Protein AF-A0A127SSW9-F1 (afdb_monomer_lite)

Radius of gyration: 12.55 Å; chains: 1; bounding box: 29×24×32 Å

Foldseek 3Di:
DDLDDPDLDDDAFCRNDPDDPPPCVSVVRRVVLVVQLVCLQPVCPPVPDNSVSRVVSVVVVD

Secondary structure (DSSP, 8-state):
--S--SS-----GGGT----S-TTHHHHHHHHHHHHHHHHHHSSS--S-HHHHHHHHHHHT-

Sequence (62 aa):
WKSKRPLPITMIGDAAHLMPPFAGQGVNSGLMDALILSDNLTNGKFNSSIEEAIENYEQQMF

pLDDT: mean 84.13, std 10.28, range [59.31, 95.56]

Structure (mmCIF, N/CA/C/O backbone):
data_AF-A0A127SSW9-F1
#
_entry.id   AF-A0A127SSW9-F1
#
loop_
_atom_site.group_PDB
_atom_site.id
_atom_site.type_symbol
_atom_site.label_atom_id
_atom_site.label_alt_id
_atom_site.label_comp_id
_atom_site.label_asym_id
_atom_site.label_entity_id
_atom_site.label_seq_id
_atom_site.pdbx_PDB_ins_code
_atom_site.Cartn_x
_atom_site.Cartn_y
_atom_site.Cartn_z
_atom_site.occupancy
_atom_site.B_iso_or_equiv
_atom_site.auth_seq_id
_atom_site.auth_comp_id
_atom_site.auth_asym_id
_atom_site.auth_atom_id
_atom_site.pdbx_PDB_model_num
ATOM 1 N N . TRP A 1 1 ? 4.199 13.550 4.132 1.00 60.56 1 TRP A N 1
ATOM 2 C CA . TRP A 1 1 ? 2.850 12.963 4.222 1.00 60.56 1 TRP A CA 1
ATOM 3 C C . TRP A 1 1 ? 2.013 13.787 5.199 1.00 60.56 1 TRP A C 1
ATOM 5 O O . TRP A 1 1 ? 2.560 14.222 6.203 1.00 60.56 1 TRP A O 1
ATOM 15 N N . LYS A 1 2 ? 0.750 14.125 4.888 1.00 59.31 2 LYS A N 1
ATOM 16 C CA . LYS A 1 2 ? -0.114 14.929 5.785 1.00 59.31 2 LYS A CA 1
ATOM 17 C C . LYS A 1 2 ? -1.018 13.999 6.598 1.00 59.31 2 LYS A C 1
ATOM 19 O O . LYS A 1 2 ? -1.807 13.272 6.008 1.00 59.31 2 LYS A O 1
ATOM 24 N N . SER A 1 3 ? -0.963 14.090 7.925 1.00 62.16 3 SER A N 1
ATOM 25 C CA . SER A 1 3 ? -1.713 13.221 8.852 1.00 62.16 3 SER A CA 1
ATOM 26 C C . SER A 1 3 ? -3.235 13.432 8.805 1.00 62.16 3 SER A C 1
ATOM 28 O O . SER A 1 3 ? -4.005 12.531 9.099 1.00 62.16 3 SER A O 1
ATOM 30 N N . LYS A 1 4 ? -3.708 14.616 8.388 1.00 66.12 4 LYS A N 1
ATOM 31 C CA . LYS A 1 4 ? -5.144 14.903 8.214 1.00 66.12 4 LYS A CA 1
ATOM 32 C C . LYS A 1 4 ? -5.536 14.799 6.745 1.00 66.12 4 LYS A C 1
ATOM 34 O O . LYS A 1 4 ? -5.397 15.766 5.993 1.00 66.12 4 LYS A O 1
ATOM 39 N N . ARG A 1 5 ? -6.014 13.619 6.351 1.00 71.31 5 ARG A N 1
ATOM 40 C CA . ARG A 1 5 ? -6.505 13.330 4.998 1.00 71.31 5 ARG A CA 1
ATOM 41 C C . ARG A 1 5 ? -8.034 13.419 4.974 1.00 71.31 5 ARG A C 1
ATOM 43 O O . ARG A 1 5 ? -8.666 12.947 5.914 1.00 71.31 5 ARG A O 1
ATOM 50 N N . PRO A 1 6 ? -8.644 13.965 3.910 1.00 72.12 6 PRO A N 1
ATOM 51 C CA . PRO A 1 6 ? -10.095 13.919 3.737 1.00 72.12 6 PRO A CA 1
ATOM 52 C C . PRO A 1 6 ? -10.609 12.512 3.384 1.00 72.12 6 PRO A C 1
ATOM 54 O O . PRO A 1 6 ? -11.778 12.227 3.615 1.00 72.12 6 PRO A O 1
ATOM 57 N N . LEU A 1 7 ? -9.752 11.641 2.834 1.00 72.31 7 LEU A N 1
ATOM 58 C CA . LEU A 1 7 ? -10.057 10.248 2.493 1.00 72.31 7 LEU A CA 1
ATOM 59 C C . LEU A 1 7 ? -8.906 9.330 2.950 1.00 72.31 7 LEU A C 1
ATOM 61 O O . LEU A 1 7 ? -7.745 9.745 2.847 1.00 72.31 7 LEU A O 1
ATOM 65 N N . PRO A 1 8 ? -9.188 8.098 3.414 1.00 77.00 8 PRO A N 1
ATOM 66 C CA . PRO A 1 8 ? -8.182 7.150 3.900 1.00 77.00 8 PRO A CA 1
ATOM 67 C C . PRO A 1 8 ? -7.480 6.445 2.729 1.00 77.00 8 PRO A C 1
ATOM 69 O O . PRO A 1 8 ? -7.619 5.245 2.516 1.00 77.00 8 PRO A O 1
ATOM 72 N N . ILE A 1 9 ? -6.761 7.213 1.914 1.00 84.75 9 ILE A N 1
ATOM 73 C CA . ILE A 1 9 ? -6.018 6.704 0.756 1.00 84.75 9 ILE A CA 1
ATOM 74 C C . ILE A 1 9 ? -4.530 6.718 1.097 1.00 84.75 9 ILE A C 1
ATOM 76 O O . ILE A 1 9 ? -4.047 7.699 1.668 1.00 84.75 9 ILE A O 1
ATOM 80 N N . THR A 1 10 ? -3.820 5.652 0.727 1.00 89.50 10 THR A N 1
ATOM 81 C CA . THR A 1 10 ? -2.353 5.576 0.693 1.00 89.50 10 THR A CA 1
ATOM 82 C C . THR A 1 10 ? -1.888 5.020 -0.652 1.00 89.50 10 THR A C 1
ATOM 84 O O . THR A 1 10 ? -2.657 4.354 -1.345 1.00 89.50 10 THR A O 1
ATOM 87 N N . MET A 1 11 ? -0.665 5.357 -1.055 1.00 90.25 11 MET A N 1
ATOM 88 C CA . MET A 1 11 ? -0.077 4.959 -2.338 1.00 90.25 11 MET A CA 1
ATOM 89 C C . MET A 1 11 ? 1.180 4.129 -2.089 1.00 90.25 11 MET A C 1
ATOM 91 O O . MET A 1 11 ? 1.888 4.349 -1.106 1.00 90.25 11 MET A O 1
ATOM 95 N N . ILE A 1 12 ? 1.457 3.203 -3.005 1.00 92.69 12 ILE A N 1
ATOM 96 C CA . ILE A 1 12 ? 2.632 2.325 -2.989 1.00 92.69 12 ILE A CA 1
ATOM 97 C C . IL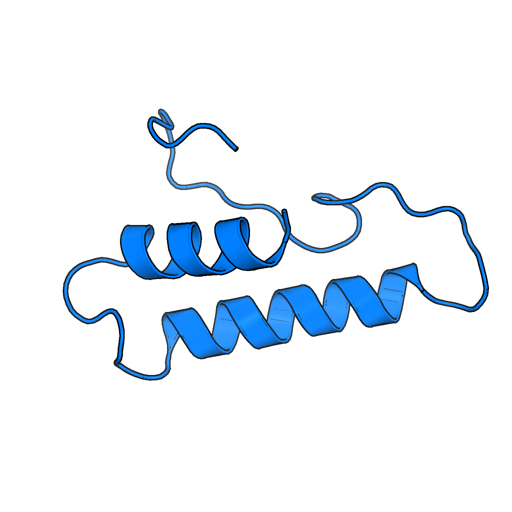E A 1 12 ? 3.264 2.265 -4.388 1.00 92.69 12 ILE A C 1
ATOM 99 O O . ILE A 1 12 ? 2.597 2.566 -5.384 1.00 92.69 12 ILE A O 1
ATOM 103 N N . GLY A 1 13 ? 4.525 1.847 -4.476 1.00 89.00 13 GLY A N 1
ATOM 104 C CA . GLY A 1 13 ? 5.257 1.669 -5.729 1.00 89.0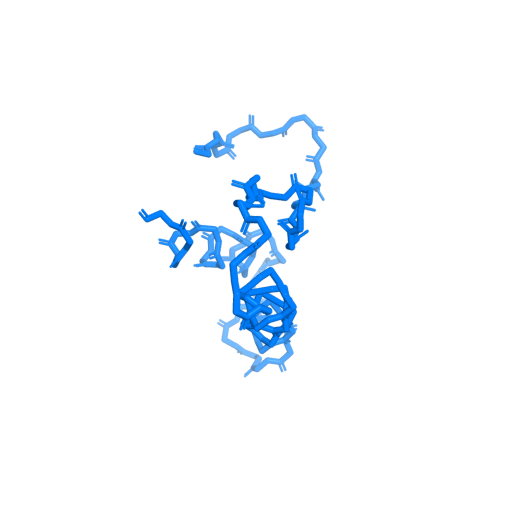0 13 GLY A CA 1
ATOM 105 C C . GLY A 1 13 ? 5.443 2.976 -6.500 1.00 89.00 13 GLY A C 1
ATOM 106 O O . GLY A 1 13 ? 5.604 4.042 -5.907 1.00 89.00 13 GLY A O 1
ATOM 107 N N . ASP A 1 14 ? 5.372 2.910 -7.830 1.00 86.38 14 ASP A N 1
ATOM 10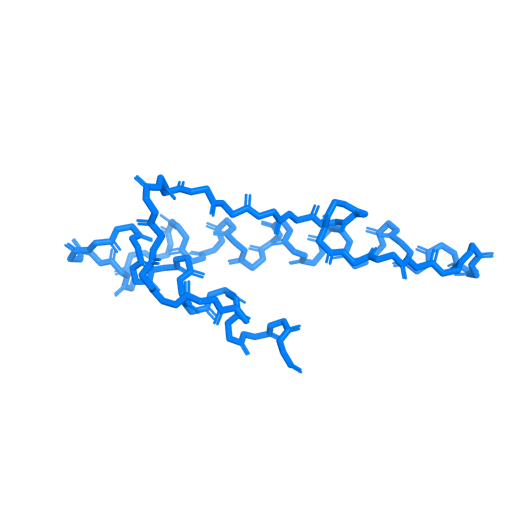8 C CA . ASP A 1 14 ? 5.574 4.071 -8.713 1.00 86.38 14 ASP A CA 1
ATOM 109 C C . ASP A 1 14 ? 4.572 5.215 -8.461 1.00 86.38 14 ASP A C 1
ATOM 111 O O . ASP A 1 14 ? 4.870 6.377 -8.736 1.00 86.38 14 ASP A O 1
ATOM 115 N N . ALA A 1 15 ? 3.390 4.912 -7.905 1.00 86.06 15 ALA A N 1
ATOM 116 C CA . ALA A 1 15 ? 2.415 5.929 -7.505 1.00 86.06 15 ALA A CA 1
ATOM 117 C C . ALA A 1 15 ? 2.862 6.724 -6.263 1.00 86.06 15 ALA A C 1
ATOM 119 O O . ALA A 1 15 ? 2.434 7.863 -6.076 1.00 86.06 15 ALA A O 1
ATOM 120 N N . ALA A 1 16 ? 3.707 6.132 -5.415 1.00 84.19 16 ALA A N 1
ATOM 121 C CA . ALA A 1 16 ? 4.269 6.769 -4.228 1.00 84.19 16 ALA A CA 1
ATOM 122 C C . ALA A 1 16 ? 5.641 7.403 -4.493 1.00 84.19 16 ALA A C 1
ATOM 124 O O . ALA A 1 16 ? 5.940 8.468 -3.951 1.00 84.19 16 ALA A O 1
ATOM 125 N N . HIS A 1 17 ? 6.457 6.778 -5.344 1.00 79.00 17 HIS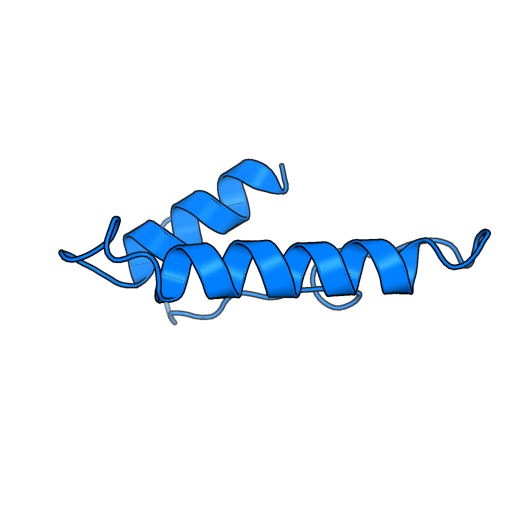 A N 1
ATOM 126 C CA . HIS A 1 17 ? 7.851 7.153 -5.556 1.00 79.00 17 HIS A CA 1
ATOM 127 C C . HIS A 1 17 ? 8.196 7.123 -7.049 1.00 79.00 17 HIS A C 1
ATOM 129 O O . HIS A 1 17 ? 8.208 6.066 -7.675 1.00 79.00 17 HIS A O 1
ATOM 135 N N . LEU A 1 18 ? 8.539 8.276 -7.631 1.00 72.19 18 LEU A N 1
ATOM 136 C CA . LEU A 1 18 ? 9.033 8.323 -9.008 1.00 72.19 18 LEU A CA 1
ATOM 137 C C . LEU A 1 18 ? 10.498 7.855 -9.032 1.00 72.19 18 LEU A C 1
ATOM 139 O O . LEU A 1 18 ? 11.384 8.573 -8.567 1.00 72.19 18 LEU A O 1
ATOM 143 N N . MET A 1 19 ? 10.764 6.663 -9.566 1.00 67.31 19 MET A N 1
ATOM 144 C CA . MET A 1 19 ? 12.116 6.099 -9.631 1.00 67.31 19 MET A CA 1
ATOM 145 C C . MET A 1 19 ? 12.668 6.115 -11.065 1.00 67.31 19 MET A C 1
ATOM 147 O O . MET A 1 19 ? 11.983 5.675 -11.991 1.00 67.31 19 MET A O 1
ATOM 151 N N . PRO A 1 20 ? 13.914 6.583 -11.288 1.00 68.06 20 PRO A N 1
ATOM 152 C CA . PRO A 1 20 ? 14.584 6.419 -12.574 1.00 68.06 20 PRO A CA 1
ATOM 153 C C . PRO A 1 20 ? 14.685 4.928 -12.936 1.00 68.06 20 PRO A C 1
ATOM 155 O O . PRO A 1 20 ? 14.915 4.109 -12.042 1.00 68.06 20 PRO A O 1
ATOM 158 N N . PRO A 1 21 ? 14.563 4.547 -14.222 1.00 65.12 21 PRO A N 1
ATOM 159 C CA . PRO A 1 21 ? 14.624 3.153 -14.651 1.00 65.12 21 PRO A CA 1
ATOM 160 C C . PRO A 1 21 ? 16.065 2.636 -14.564 1.00 65.12 21 PRO A C 1
ATOM 162 O O . PRO A 1 21 ? 16.784 2.549 -15.557 1.00 65.12 21 PRO A O 1
ATOM 165 N N . PHE A 1 22 ? 16.503 2.313 -13.350 1.00 70.00 22 PHE A N 1
ATOM 166 C CA . PHE A 1 22 ? 17.838 1.813 -13.068 1.00 70.00 22 PHE A CA 1
ATOM 167 C C . PHE A 1 22 ? 17.753 0.458 -12.373 1.00 70.00 22 PHE A C 1
ATOM 169 O O . PHE A 1 22 ? 17.092 0.322 -11.346 1.00 70.00 22 PHE A O 1
ATOM 176 N N . ALA A 1 23 ? 18.411 -0.551 -12.950 1.00 74.12 23 ALA A N 1
ATOM 177 C CA . ALA A 1 23 ? 18.621 -1.878 -12.359 1.00 74.12 23 ALA A CA 1
ATOM 178 C C . ALA A 1 23 ? 17.371 -2.571 -11.759 1.00 74.12 23 ALA A C 1
ATOM 180 O O . ALA A 1 23 ? 17.500 -3.396 -10.859 1.00 74.12 23 ALA A O 1
ATOM 181 N N . GLY A 1 24 ? 16.159 -2.239 -12.222 1.00 71.06 24 GLY A N 1
ATOM 182 C CA . GLY A 1 24 ? 14.916 -2.795 -11.674 1.00 71.06 24 GLY A CA 1
ATOM 183 C C . GLY A 1 24 ? 14.553 -2.308 -10.263 1.00 71.06 24 GLY A C 1
ATOM 184 O O . GLY A 1 24 ? 13.722 -2.935 -9.611 1.00 71.06 24 GLY A O 1
ATOM 185 N N . GLN A 1 25 ? 15.133 -1.199 -9.787 1.00 79.00 25 GLN A N 1
ATOM 186 C CA . GLN A 1 25 ? 14.872 -0.661 -8.443 1.00 79.00 25 GLN A CA 1
ATOM 187 C C . GLN A 1 25 ? 13.387 -0.365 -8.195 1.00 79.00 25 GLN A C 1
ATOM 189 O O . GLN A 1 25 ? 12.904 -0.634 -7.101 1.00 79.00 25 GLN A O 1
ATOM 194 N N . GLY A 1 26 ? 12.649 0.079 -9.220 1.00 81.88 26 GLY A N 1
ATOM 195 C CA . GLY A 1 26 ? 11.207 0.332 -9.119 1.00 81.88 26 GLY A CA 1
ATOM 196 C C . GLY A 1 26 ? 10.405 -0.885 -8.648 1.00 81.88 26 GLY A C 1
ATOM 197 O O . GLY A 1 26 ? 9.593 -0.784 -7.732 1.00 81.88 26 GLY A O 1
ATOM 198 N N . VAL A 1 27 ? 10.697 -2.066 -9.208 1.00 83.75 27 VAL A N 1
ATOM 199 C CA . VAL A 1 27 ? 10.005 -3.313 -8.843 1.00 83.75 27 VAL A CA 1
ATOM 200 C C . VAL A 1 27 ? 10.344 -3.727 -7.414 1.00 83.75 27 VAL A C 1
ATOM 202 O O . VAL A 1 27 ? 9.447 -4.087 -6.657 1.00 83.75 27 VAL A O 1
ATOM 205 N N . ASN A 1 28 ? 11.617 -3.645 -7.024 1.00 87.38 28 ASN A N 1
ATOM 206 C CA . ASN A 1 28 ? 12.038 -4.016 -5.672 1.00 87.38 28 ASN A CA 1
ATOM 207 C C . ASN A 1 28 ? 11.402 -3.108 -4.614 1.00 87.38 28 ASN A C 1
ATOM 209 O O . ASN A 1 28 ? 10.899 -3.608 -3.611 1.00 87.38 28 ASN A O 1
ATOM 213 N N . SER A 1 29 ? 11.379 -1.797 -4.855 1.00 87.31 29 SER A N 1
ATOM 214 C CA . SER A 1 29 ? 10.738 -0.837 -3.956 1.00 87.31 29 SER A CA 1
ATOM 215 C C . SER A 1 29 ? 9.227 -1.056 -3.891 1.00 87.31 29 SER A C 1
ATOM 217 O O . SER A 1 29 ? 8.678 -1.140 -2.803 1.00 87.31 29 SER A O 1
ATOM 219 N N . GLY A 1 30 ? 8.552 -1.271 -5.027 1.00 90.06 30 GLY A N 1
ATOM 220 C CA . GLY A 1 30 ? 7.115 -1.565 -5.027 1.00 90.06 30 GLY A CA 1
ATOM 221 C C . GLY A 1 30 ? 6.752 -2.861 -4.290 1.00 90.06 30 GLY A C 1
ATOM 222 O O . GLY A 1 30 ? 5.738 -2.913 -3.595 1.00 90.06 30 GLY A O 1
ATOM 223 N N . LEU A 1 31 ? 7.587 -3.902 -4.392 1.00 92.81 31 LEU A N 1
ATOM 224 C CA . LEU A 1 31 ? 7.413 -5.138 -3.622 1.00 92.81 31 LEU A CA 1
ATOM 225 C C . LEU A 1 31 ? 7.646 -4.921 -2.123 1.00 92.81 31 LEU A C 1
ATOM 227 O O . LEU A 1 31 ? 6.922 -5.491 -1.309 1.00 92.81 31 LEU A O 1
ATOM 231 N N . MET A 1 32 ? 8.627 -4.096 -1.760 1.00 92.81 32 MET A N 1
ATOM 232 C CA . MET A 1 32 ? 8.893 -3.736 -0.369 1.00 92.81 32 MET A CA 1
ATOM 233 C C . MET A 1 32 ? 7.733 -2.933 0.233 1.00 92.81 32 MET A C 1
ATOM 235 O O . MET A 1 32 ? 7.299 -3.238 1.345 1.00 92.81 32 MET A O 1
ATOM 239 N N . ASP A 1 33 ? 7.170 -1.988 -0.524 1.00 93.56 33 ASP A N 1
ATOM 240 C CA . ASP A 1 33 ? 5.998 -1.219 -0.106 1.00 93.56 33 ASP A CA 1
ATOM 241 C C . ASP A 1 33 ? 4.802 -2.143 0.162 1.00 93.56 33 ASP A C 1
ATOM 243 O O . ASP A 1 33 ? 4.156 -2.057 1.208 1.00 93.56 33 ASP A O 1
ATOM 247 N N . ALA A 1 34 ? 4.535 -3.079 -0.758 1.00 94.38 34 ALA A N 1
ATOM 248 C CA . ALA A 1 34 ? 3.464 -4.059 -0.607 1.00 94.38 34 ALA A CA 1
ATOM 249 C C . ALA A 1 34 ? 3.682 -4.969 0.612 1.00 94.38 34 ALA A C 1
ATOM 251 O O . ALA A 1 34 ? 2.738 -5.226 1.360 1.00 94.38 34 ALA A O 1
ATOM 252 N N . LEU A 1 35 ? 4.918 -5.429 0.834 1.00 95.31 35 LEU A N 1
ATOM 253 C CA . LEU A 1 35 ? 5.270 -6.274 1.971 1.00 95.31 35 LEU A CA 1
ATOM 254 C C . LEU A 1 35 ? 5.018 -5.551 3.297 1.00 95.31 35 LEU A C 1
ATOM 256 O O . LEU A 1 35 ? 4.269 -6.068 4.124 1.00 95.31 35 LEU A O 1
ATOM 260 N N . ILE A 1 36 ? 5.588 -4.357 3.484 1.00 94.31 36 ILE A N 1
ATOM 261 C CA . ILE A 1 36 ? 5.466 -3.602 4.741 1.00 94.31 36 ILE A CA 1
ATOM 262 C C . ILE A 1 36 ? 4.010 -3.229 5.008 1.00 94.31 36 ILE A C 1
ATOM 264 O O . ILE A 1 36 ? 3.525 -3.421 6.123 1.00 94.31 36 ILE A O 1
ATOM 268 N N . LEU A 1 37 ? 3.291 -2.739 3.993 1.00 94.50 37 LEU A N 1
ATOM 269 C CA . LEU A 1 37 ? 1.886 -2.389 4.160 1.00 94.50 37 LEU A CA 1
ATOM 270 C C . LEU A 1 37 ? 1.047 -3.624 4.519 1.00 94.50 37 LEU A C 1
ATOM 272 O O . LEU A 1 37 ? 0.222 -3.556 5.427 1.00 94.50 37 LEU A O 1
ATOM 276 N N . SER A 1 38 ? 1.272 -4.765 3.858 1.00 95.12 38 SER A N 1
ATOM 277 C CA . SER A 1 38 ? 0.543 -6.001 4.166 1.00 95.12 38 SER A CA 1
ATOM 278 C C . SER A 1 38 ? 0.829 -6.522 5.576 1.00 95.12 38 SER A C 1
ATOM 280 O O . SER A 1 38 ? -0.105 -6.939 6.262 1.00 95.12 38 SER A O 1
ATOM 282 N N . ASP A 1 39 ? 2.080 -6.446 6.042 1.00 95.56 39 ASP A N 1
ATOM 283 C CA . ASP A 1 39 ? 2.446 -6.843 7.402 1.00 95.56 39 ASP A CA 1
ATOM 284 C C . ASP A 1 39 ? 1.771 -5.928 8.423 1.00 95.56 39 ASP A C 1
ATOM 286 O O . ASP A 1 39 ? 1.082 -6.414 9.317 1.00 95.56 39 ASP A O 1
ATOM 290 N N . ASN A 1 40 ? 1.857 -4.607 8.243 1.00 94.38 40 ASN A N 1
ATOM 291 C CA . ASN A 1 40 ? 1.193 -3.647 9.122 1.00 94.38 40 ASN A CA 1
ATOM 292 C C . ASN A 1 40 ? -0.323 -3.882 9.196 1.00 94.38 40 ASN A C 1
ATOM 294 O O . ASN A 1 40 ? -0.914 -3.776 10.264 1.00 94.38 40 ASN A O 1
ATOM 298 N N . LEU A 1 41 ? -0.966 -4.252 8.090 1.00 93.25 41 LEU A N 1
ATOM 299 C CA . LEU A 1 41 ? -2.408 -4.506 8.079 1.00 93.25 41 LEU A CA 1
ATOM 300 C C . LEU A 1 41 ? -2.811 -5.849 8.706 1.00 93.25 41 LEU A C 1
ATOM 302 O O . LEU A 1 41 ? -3.976 -6.013 9.065 1.00 93.25 41 LEU A O 1
ATOM 306 N N . THR A 1 42 ? -1.899 -6.819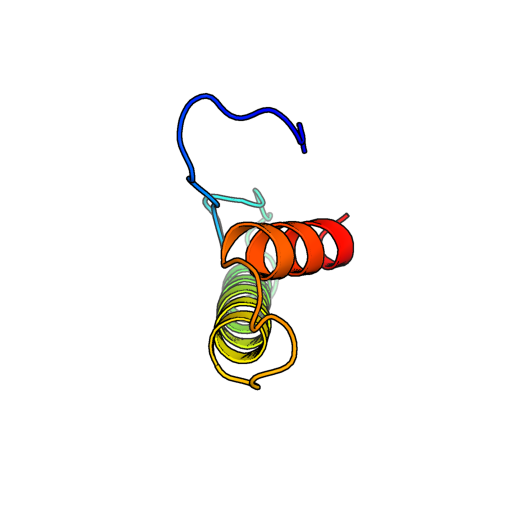 8.827 1.00 94.75 42 THR A N 1
ATOM 307 C CA . THR A 1 42 ? -2.262 -8.210 9.168 1.00 94.75 42 THR A CA 1
ATOM 308 C C . THR A 1 42 ? -1.565 -8.776 10.403 1.00 94.75 42 THR A C 1
ATOM 310 O O . THR A 1 42 ? -2.047 -9.754 10.972 1.00 94.75 42 THR A O 1
ATOM 313 N N . ASN A 1 43 ? -0.483 -8.159 10.881 1.00 93.94 43 ASN A N 1
ATOM 314 C CA . ASN A 1 43 ? 0.328 -8.671 11.992 1.00 93.94 43 ASN A CA 1
ATOM 315 C C . ASN A 1 43 ? -0.318 -8.515 13.385 1.00 93.94 43 ASN A C 1
ATOM 317 O O . ASN A 1 43 ? 0.254 -8.963 14.380 1.00 93.94 43 ASN A O 1
ATOM 321 N N . GLY A 1 44 ? -1.485 -7.868 13.480 1.00 91.25 44 GLY A N 1
ATOM 322 C CA . GLY A 1 44 ? -2.222 -7.683 14.734 1.00 91.25 44 GLY A CA 1
ATOM 323 C C . GLY A 1 44 ? -1.568 -6.712 15.725 1.00 91.25 44 GLY A C 1
ATOM 324 O O . GLY A 1 44 ? -1.914 -6.723 16.907 1.00 91.25 44 GLY A O 1
ATOM 325 N N . LYS A 1 45 ? -0.611 -5.883 15.286 1.00 92.31 45 LYS A N 1
ATOM 326 C CA . LYS A 1 45 ? -0.036 -4.806 16.113 1.00 92.31 45 LYS A CA 1
ATOM 327 C C . LYS A 1 45 ? -0.940 -3.574 16.159 1.00 92.31 45 LYS A C 1
ATOM 329 O O . LYS A 1 45 ? -0.984 -2.897 17.179 1.00 92.31 45 LYS A O 1
ATOM 334 N N . PHE A 1 46 ? -1.698 -3.326 15.091 1.00 91.19 46 PHE A N 1
ATOM 335 C CA . PHE A 1 46 ? -2.563 -2.155 14.926 1.00 91.19 46 PHE A CA 1
ATOM 336 C C . PHE A 1 46 ? -4.046 -2.535 15.054 1.00 91.19 46 PHE A C 1
ATOM 338 O O . PHE A 1 46 ? -4.835 -2.410 14.123 1.00 91.19 46 PHE A O 1
ATOM 345 N N . ASN A 1 47 ? -4.432 -3.048 16.224 1.00 82.69 47 ASN A N 1
ATOM 346 C CA . ASN A 1 47 ? -5.794 -3.555 16.458 1.00 82.69 47 ASN A CA 1
ATOM 347 C C . ASN A 1 47 ? -6.833 -2.448 16.682 1.00 82.69 47 ASN A C 1
ATOM 349 O O . ASN A 1 47 ? -8.034 -2.709 16.638 1.00 82.69 47 ASN A O 1
ATOM 353 N N . SER A 1 48 ? -6.372 -1.230 16.962 1.00 80.56 48 SER A N 1
ATOM 354 C CA . SER A 1 48 ? -7.228 -0.097 17.312 1.00 80.56 48 SER A CA 1
ATOM 355 C C . SER A 1 48 ? -7.729 0.663 16.082 1.00 80.56 48 SER A C 1
ATOM 357 O O . SER A 1 48 ? -8.808 1.251 16.136 1.00 80.56 48 SER A O 1
ATOM 359 N N . SER A 1 49 ? -6.957 0.686 14.987 1.00 88.12 49 SER A N 1
ATOM 360 C CA . SER A 1 49 ? -7.265 1.467 13.785 1.00 88.12 49 SER A CA 1
ATOM 361 C C . SER A 1 49 ? -6.370 1.069 12.604 1.00 88.12 49 SER A C 1
ATOM 363 O O . SER A 1 49 ? -5.169 0.851 12.754 1.00 88.12 49 SER A O 1
ATOM 365 N N . ILE A 1 50 ? -6.963 1.027 11.407 1.00 89.19 50 ILE A N 1
ATOM 366 C CA . ILE A 1 50 ? -6.243 0.814 10.140 1.00 89.19 50 ILE A CA 1
ATOM 367 C C . ILE A 1 50 ? -5.373 2.034 9.808 1.00 89.19 50 ILE A C 1
ATOM 369 O O . ILE A 1 50 ? -4.294 1.897 9.236 1.00 89.19 50 ILE A O 1
ATOM 373 N N . GLU A 1 51 ? -5.817 3.231 10.182 1.00 89.50 51 GLU A N 1
ATOM 374 C CA . GLU A 1 51 ? -5.080 4.474 9.982 1.00 89.50 51 GLU A CA 1
ATOM 375 C C . GLU A 1 51 ? -3.717 4.442 10.681 1.00 89.50 51 GLU A C 1
ATOM 377 O O . GLU A 1 51 ? -2.739 4.886 10.091 1.00 89.50 51 GLU A O 1
ATOM 382 N N . GLU A 1 52 ? -3.620 3.852 11.876 1.00 90.62 52 GLU A N 1
ATOM 383 C CA . GLU A 1 52 ? -2.349 3.700 12.598 1.00 90.62 52 GLU A CA 1
ATOM 384 C C . GLU A 1 52 ? -1.360 2.799 11.835 1.00 90.62 52 GLU A C 1
ATOM 386 O O . GLU A 1 52 ? -0.176 3.121 11.710 1.00 90.62 52 GLU A O 1
ATOM 391 N N . ALA A 1 53 ? -1.857 1.705 11.247 1.00 92.38 53 ALA A N 1
ATOM 392 C CA . ALA A 1 53 ? -1.063 0.806 10.409 1.00 92.38 53 ALA A CA 1
ATOM 393 C C . ALA A 1 53 ? -0.532 1.515 9.150 1.00 92.38 53 ALA A C 1
ATOM 395 O O . ALA A 1 53 ? 0.631 1.341 8.766 1.00 92.38 53 ALA A O 1
ATOM 396 N N . ILE A 1 54 ? -1.383 2.332 8.522 1.00 91.25 54 ILE A N 1
ATOM 397 C CA . ILE A 1 54 ? -1.045 3.117 7.330 1.00 91.25 54 ILE A CA 1
ATOM 398 C C . ILE A 1 54 ? -0.043 4.229 7.673 1.00 91.25 54 ILE A C 1
ATOM 400 O O . ILE A 1 54 ? 0.937 4.405 6.951 1.00 91.25 54 ILE A O 1
ATOM 404 N N . GLU A 1 55 ? -0.247 4.960 8.771 1.00 90.31 55 GLU A N 1
ATOM 4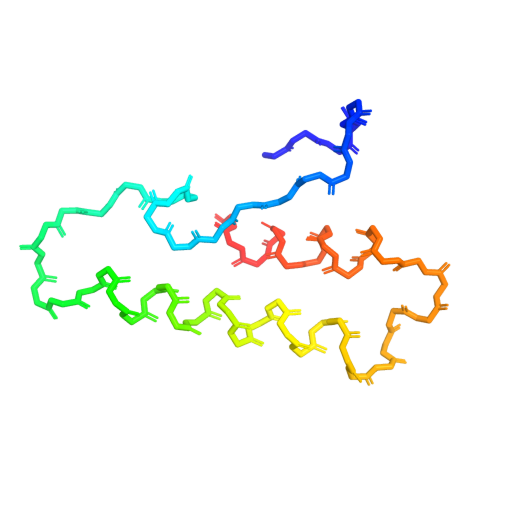05 C CA . GLU A 1 55 ? 0.687 5.995 9.230 1.00 90.31 55 GLU A CA 1
ATOM 406 C C . GLU A 1 55 ? 2.061 5.403 9.545 1.00 90.31 55 GLU A C 1
ATOM 408 O O . GLU A 1 55 ? 3.082 5.991 9.188 1.00 90.31 55 GLU A O 1
ATOM 413 N N . ASN A 1 56 ? 2.100 4.220 10.161 1.00 92.06 56 ASN A N 1
ATOM 414 C CA . ASN A 1 56 ? 3.354 3.533 10.428 1.00 92.06 56 ASN A CA 1
ATOM 415 C C . ASN A 1 56 ? 4.085 3.124 9.140 1.00 92.06 56 ASN A C 1
ATOM 417 O O . ASN A 1 56 ? 5.301 3.281 9.064 1.00 92.06 56 ASN A O 1
ATOM 421 N N . TYR A 1 57 ? 3.363 2.635 8.126 1.00 92.88 57 TYR A N 1
ATOM 422 C CA . TYR A 1 57 ? 3.950 2.333 6.815 1.00 92.88 57 TYR A CA 1
ATOM 423 C C . TYR A 1 57 ? 4.552 3.598 6.182 1.00 92.88 57 TYR A C 1
ATOM 425 O O . TYR A 1 57 ? 5.709 3.603 5.774 1.00 92.88 57 TYR A O 1
ATOM 433 N N . GLU A 1 58 ? 3.808 4.703 6.169 1.00 90.12 58 GLU A N 1
ATOM 434 C CA . GLU A 1 58 ? 4.260 5.954 5.549 1.00 90.12 58 GLU A CA 1
ATOM 435 C C . GLU A 1 58 ? 5.454 6.593 6.261 1.00 90.12 58 GLU A C 1
ATOM 437 O O . GLU A 1 58 ? 6.266 7.249 5.612 1.00 90.12 58 GLU A O 1
ATOM 442 N N . GLN A 1 59 ? 5.582 6.405 7.579 1.00 89.38 59 GLN A N 1
ATOM 443 C CA . GLN A 1 59 ? 6.762 6.836 8.334 1.00 89.38 59 GLN A CA 1
ATOM 444 C C . GLN A 1 59 ? 8.023 6.055 7.956 1.00 89.38 59 GLN A C 1
ATOM 446 O O . GLN A 1 59 ? 9.108 6.619 8.017 1.00 89.38 59 GLN A O 1
ATOM 451 N N . GLN A 1 60 ? 7.896 4.783 7.567 1.00 87.31 60 GLN A N 1
ATOM 452 C CA . GLN A 1 60 ? 9.034 3.966 7.130 1.00 87.31 60 GLN A CA 1
ATOM 453 C C . GLN A 1 60 ? 9.521 4.324 5.718 1.00 87.31 60 GLN A C 1
ATOM 455 O O . GLN A 1 60 ? 10.634 3.958 5.354 1.00 87.31 60 GLN A O 1
ATOM 460 N N . MET A 1 61 ? 8.695 5.025 4.936 1.00 82.50 61 MET A N 1
ATOM 461 C CA . MET A 1 61 ? 8.989 5.431 3.556 1.00 82.50 61 MET A CA 1
ATOM 462 C C . MET A 1 61 ? 9.486 6.881 3.433 1.00 82.50 61 MET A C 1
ATOM 464 O O . MET A 1 61 ? 9.739 7.351 2.324 1.00 82.50 61 MET A O 1
ATOM 468 N N . PHE A 1 62 ? 9.608 7.595 4.557 1.00 67.62 62 PHE A N 1
ATOM 469 C CA . PHE A 1 62 ? 10.256 8.909 4.652 1.00 67.62 62 PHE A CA 1
ATOM 470 C C . PHE A 1 62 ? 11.753 8.773 4.933 1.00 67.62 62 PHE A C 1
ATOM 472 O O . PHE A 1 62 ? 12.516 9.583 4.358 1.00 67.62 62 PHE A O 1
#